Protein AF-A0A6H2A4K7-F1 (afdb_monomer)

pLDDT: mean 78.99, std 12.8, range [47.25, 91.75]

Solvent-accessible surface area (backbone atoms only — not comparable to full-atom values): 3415 Å² total; per-residue (Å²): 138,84,57,68,66,60,53,26,53,51,27,41,51,51,14,50,51,28,50,55,53,62,73,42,84,87,58,52,72,70,55,39,52,52,31,48,54,49,19,52,54,26,38,51,54,16,53,52,56,71,68,36,92,50,66,45,78,80,72,76,105

Nearest PDB structures (foldseek):
  9dm1-assembly1_P  TM=7.937E-01  e=1.711E+00  Mycolicibacterium smegmatis MC2 155
  3d36-assembly1_B  TM=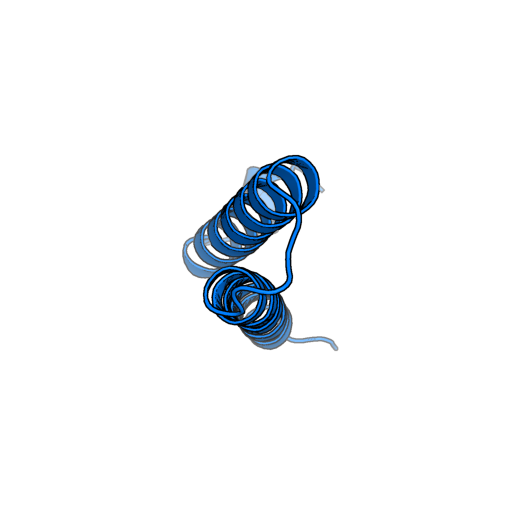8.249E-01  e=2.753E+00  Geobacillus stearothermophilus 10
  3d36-assembly1_A  TM=8.186E-01  e=8.031E+00  Geobacillus stearothermophilus 10

Radius of gyration: 13.92 Å; Cα contacts (8 Å, |Δi|>4): 44; chains: 1; bounding box: 35×20×37 Å

Mean predicted aligned error: 7.79 Å

Structure (mmCIF, N/CA/C/O backbone):
data_AF-A0A6H2A4K7-F1
#
_entry.id   AF-A0A6H2A4K7-F1
#
loop_
_atom_site.group_PDB
_atom_site.id
_atom_site.type_symbol
_atom_site.label_atom_id
_atom_site.label_alt_id
_atom_site.label_comp_id
_atom_site.label_asym_id
_atom_site.label_entity_id
_atom_site.label_seq_id
_atom_site.pdbx_PDB_ins_code
_atom_site.Cartn_x
_atom_site.Cartn_y
_atom_site.Cartn_z
_atom_site.occupancy
_atom_site.B_iso_or_equiv
_atom_site.auth_seq_id
_atom_site.auth_comp_id
_atom_site.auth_asym_id
_atom_site.auth_atom_id
_atom_site.pdbx_PDB_model_num
ATOM 1 N N . MET A 1 1 ? 26.014 -0.431 -5.830 1.00 47.25 1 MET A N 1
ATOM 2 C CA . MET A 1 1 ? 24.914 -0.447 -6.814 1.00 47.25 1 MET A CA 1
ATOM 3 C C . MET A 1 1 ? 23.699 -1.045 -6.115 1.00 47.25 1 MET A C 1
ATOM 5 O O . MET A 1 1 ? 23.812 -2.161 -5.629 1.00 47.25 1 MET A O 1
ATOM 9 N N . MET A 1 2 ? 22.622 -0.280 -5.908 1.00 54.38 2 MET A N 1
ATOM 10 C CA . MET A 1 2 ? 21.387 -0.782 -5.285 1.00 54.38 2 MET A CA 1
ATOM 11 C C . MET A 1 2 ? 20.449 -1.184 -6.425 1.00 54.38 2 MET A C 1
ATOM 13 O O . MET A 1 2 ? 20.109 -0.344 -7.252 1.00 54.38 2 MET A O 1
ATOM 17 N N . GLU A 1 3 ? 20.132 -2.473 -6.539 1.00 77.50 3 GLU A N 1
ATOM 18 C CA . GLU A 1 3 ? 19.313 -2.989 -7.638 1.00 77.50 3 GLU A CA 1
ATOM 19 C C . GLU A 1 3 ? 17.863 -2.536 -7.463 1.00 77.50 3 GLU A C 1
ATOM 21 O O . GLU A 1 3 ? 17.296 -2.692 -6.383 1.00 77.50 3 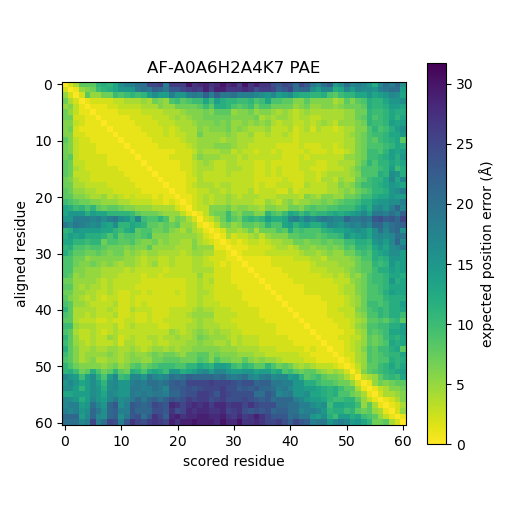GLU A O 1
ATOM 26 N N . LEU A 1 4 ? 17.256 -1.999 -8.523 1.00 73.44 4 LEU A N 1
ATOM 27 C CA . LEU A 1 4 ? 15.865 -1.527 -8.540 1.00 73.44 4 LEU A CA 1
ATOM 28 C C . LEU A 1 4 ? 14.892 -2.557 -7.941 1.00 73.44 4 LEU A C 1
ATOM 30 O O . LEU A 1 4 ? 13.995 -2.21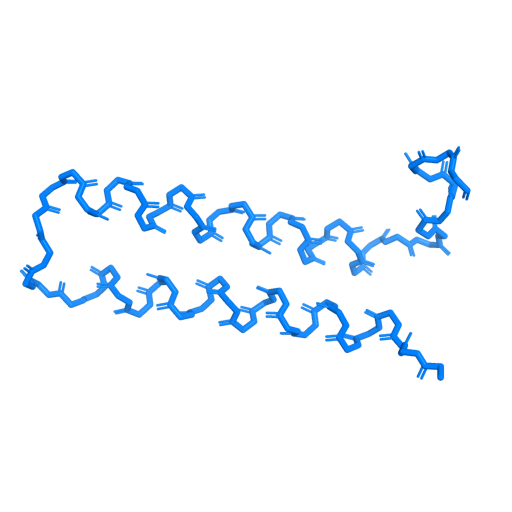8 -7.174 1.00 73.44 4 LEU A O 1
ATOM 34 N N . LYS A 1 5 ? 15.160 -3.836 -8.216 1.00 77.56 5 LYS A N 1
ATOM 35 C CA . LYS A 1 5 ? 14.444 -4.989 -7.674 1.00 77.56 5 LYS A CA 1
ATOM 36 C C . LYS A 1 5 ? 14.395 -4.997 -6.142 1.00 77.56 5 LYS A C 1
ATOM 38 O O . LYS A 1 5 ? 13.333 -5.207 -5.566 1.00 77.56 5 LYS A O 1
ATOM 43 N N . LYS A 1 6 ? 15.512 -4.680 -5.481 1.00 83.00 6 LYS A N 1
ATOM 44 C CA . LYS A 1 6 ? 15.594 -4.592 -4.017 1.00 83.00 6 LYS A CA 1
ATOM 45 C C . LYS A 1 6 ? 14.755 -3.433 -3.470 1.00 83.00 6 LYS A C 1
ATOM 47 O O . LYS A 1 6 ? 14.194 -3.548 -2.385 1.00 83.00 6 LYS A O 1
ATOM 52 N N . CYS A 1 7 ? 14.634 -2.329 -4.212 1.00 81.50 7 CYS A N 1
ATOM 53 C CA . CYS A 1 7 ? 13.713 -1.248 -3.851 1.00 81.50 7 CYS A CA 1
ATOM 54 C C . CYS A 1 7 ? 12.249 -1.696 -3.953 1.00 81.50 7 CYS A C 1
ATOM 56 O O . CYS A 1 7 ? 11.508 -1.480 -2.997 1.00 81.50 7 CYS A O 1
ATOM 58 N N . CYS A 1 8 ? 11.846 -2.377 -5.034 1.00 83.56 8 CYS A N 1
ATOM 59 C CA . CYS A 1 8 ? 10.485 -2.915 -5.165 1.00 83.56 8 CYS A CA 1
ATOM 60 C C . CYS A 1 8 ? 10.137 -3.875 -4.021 1.00 83.56 8 CYS A C 1
ATOM 62 O O . CYS A 1 8 ? 9.072 -3.752 -3.413 1.00 83.56 8 CYS A O 1
ATOM 64 N N . GLU A 1 9 ? 11.052 -4.796 -3.702 1.00 86.31 9 GLU A N 1
ATOM 65 C CA . GLU A 1 9 ? 10.901 -5.781 -2.626 1.00 86.31 9 GLU A CA 1
ATOM 66 C C . GLU A 1 9 ? 10.767 -5.109 -1.252 1.00 86.31 9 GLU A C 1
ATOM 68 O O . GLU A 1 9 ? 9.885 -5.465 -0.471 1.00 86.31 9 GLU A O 1
ATOM 73 N N . ASN A 1 10 ? 11.582 -4.087 -0.970 1.00 88.06 10 ASN A N 1
ATOM 74 C CA . ASN A 1 10 ? 11.489 -3.323 0.275 1.00 88.06 10 ASN A CA 1
ATOM 75 C C . ASN A 1 10 ? 10.155 -2.569 0.395 1.00 88.06 10 ASN A C 1
ATOM 77 O O . ASN A 1 10 ? 9.567 -2.523 1.475 1.00 88.06 10 ASN A O 1
ATOM 81 N N . MET A 1 11 ? 9.657 -1.987 -0.701 1.00 87.88 11 MET A N 1
ATOM 82 C CA . MET A 1 11 ? 8.370 -1.285 -0.707 1.00 87.88 11 MET A CA 1
ATOM 83 C C . MET A 1 11 ? 7.197 -2.250 -0.506 1.00 87.88 11 MET A C 1
ATOM 85 O O . MET A 1 11 ? 6.319 -1.979 0.312 1.00 87.88 11 MET A O 1
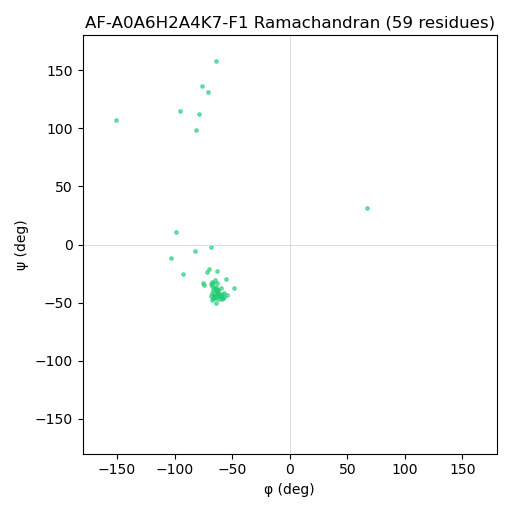ATOM 89 N N . ALA A 1 12 ? 7.230 -3.420 -1.150 1.00 87.56 12 ALA A N 1
ATOM 90 C CA . ALA A 1 12 ? 6.239 -4.473 -0.934 1.00 87.56 12 ALA A CA 1
ATOM 91 C C . ALA A 1 12 ? 6.256 -4.983 0.520 1.00 87.56 12 ALA A C 1
ATOM 93 O O . ALA A 1 12 ? 5.203 -5.165 1.133 1.00 87.56 12 ALA A O 1
ATOM 94 N N . ALA A 1 13 ? 7.446 -5.156 1.108 1.00 89.81 13 ALA A N 1
ATOM 95 C CA . ALA A 1 13 ? 7.593 -5.562 2.504 1.00 89.81 13 ALA A CA 1
ATOM 96 C C . ALA A 1 13 ? 7.023 -4.519 3.483 1.00 89.81 13 ALA A C 1
ATOM 98 O O . ALA A 1 13 ? 6.368 -4.886 4.462 1.00 89.81 13 ALA A O 1
ATOM 99 N N . ASN A 1 14 ? 7.211 -3.225 3.202 1.00 89.25 14 ASN A N 1
ATOM 100 C CA . ASN A 1 14 ? 6.617 -2.142 3.989 1.00 89.25 14 ASN A CA 1
ATOM 101 C C . ASN A 1 14 ? 5.087 -2.132 3.884 1.00 89.25 14 ASN A C 1
ATOM 103 O O . ASN A 1 14 ? 4.411 -2.017 4.909 1.00 89.25 14 ASN A O 1
ATOM 107 N N . ALA A 1 15 ? 4.528 -2.301 2.681 1.00 89.31 15 ALA A N 1
ATOM 108 C CA . ALA A 1 15 ? 3.081 -2.404 2.492 1.00 89.31 15 ALA A CA 1
ATOM 109 C C . ALA A 1 15 ? 2.490 -3.557 3.322 1.00 89.31 15 ALA A C 1
ATOM 111 O O . ALA A 1 15 ? 1.504 -3.385 4.041 1.00 89.31 15 ALA A O 1
ATOM 112 N N . GLU A 1 16 ? 3.146 -4.717 3.291 1.00 91.75 16 GLU A N 1
ATOM 113 C CA . GLU A 1 16 ? 2.730 -5.903 4.036 1.00 91.75 16 GLU A CA 1
ATOM 114 C C . GLU A 1 16 ? 2.823 -5.717 5.559 1.00 91.75 16 GLU A C 1
ATOM 116 O O . GLU A 1 16 ? 1.946 -6.162 6.301 1.00 91.75 16 GLU A O 1
ATOM 121 N N . MET A 1 17 ? 3.844 -5.012 6.051 1.00 91.56 17 MET A N 1
ATOM 122 C CA . MET A 1 17 ? 3.956 -4.665 7.470 1.00 91.56 17 MET A CA 1
ATOM 123 C C . MET A 1 17 ? 2.750 -3.840 7.944 1.00 91.56 17 MET A C 1
ATOM 125 O O . MET A 1 17 ? 2.153 -4.167 8.973 1.00 91.56 17 MET A O 1
ATOM 129 N N . TYR A 1 18 ? 2.347 -2.814 7.187 1.00 87.88 18 TYR A N 1
ATOM 130 C CA . TYR A 1 18 ? 1.170 -2.009 7.525 1.00 87.88 18 TYR A CA 1
ATOM 131 C C . TYR A 1 18 ? -0.139 -2.803 7.409 1.00 87.88 18 TYR A C 1
ATOM 133 O O . TYR A 1 18 ? -1.019 -2.645 8.258 1.00 87.88 18 TYR A O 1
ATOM 141 N N . ARG A 1 19 ? -0.261 -3.726 6.444 1.00 87.62 19 ARG A N 1
ATOM 142 C CA . ARG A 1 19 ? -1.411 -4.649 6.366 1.00 87.62 19 ARG A CA 1
ATOM 143 C C . ARG A 1 19 ? -1.508 -5.562 7.585 1.00 87.62 19 ARG A C 1
ATOM 145 O O . ARG A 1 19 ? -2.593 -5.733 8.134 1.00 87.62 19 ARG A O 1
ATOM 152 N N . LYS A 1 20 ? -0.386 -6.095 8.071 1.00 88.75 20 LYS A N 1
ATOM 153 C CA . LYS A 1 20 ? -0.360 -6.890 9.311 1.00 88.75 20 LYS A CA 1
ATOM 154 C C . LYS A 1 20 ? -0.741 -6.063 10.536 1.00 88.75 20 LYS A C 1
ATOM 156 O O . LYS A 1 20 ? -1.431 -6.573 11.414 1.00 88.75 20 LYS A O 1
ATOM 161 N N . MET A 1 21 ? -0.345 -4.790 10.585 1.00 86.12 21 MET A N 1
ATOM 162 C CA . MET A 1 21 ? -0.777 -3.876 11.646 1.00 86.12 21 MET A CA 1
ATOM 163 C C . MET A 1 21 ? -2.295 -3.668 11.635 1.00 86.12 21 MET A C 1
ATOM 165 O O . MET A 1 21 ? -2.894 -3.678 12.705 1.00 86.12 21 MET A O 1
ATOM 169 N N . LEU A 1 22 ? -2.932 -3.573 10.461 1.00 82.44 22 LEU A N 1
ATOM 170 C CA . LEU A 1 22 ? -4.394 -3.448 10.341 1.00 82.44 22 LEU A CA 1
ATOM 171 C C . LEU A 1 22 ? -5.167 -4.654 10.880 1.00 82.44 22 LEU A C 1
ATOM 173 O O . LEU A 1 22 ? -6.262 -4.483 11.410 1.00 82.44 22 LEU A O 1
ATOM 177 N N . ILE A 1 23 ? -4.608 -5.859 10.755 1.00 82.19 23 ILE A N 1
ATOM 178 C CA . ILE A 1 23 ? -5.208 -7.090 11.292 1.00 82.19 23 ILE A CA 1
ATOM 179 C C . ILE A 1 23 ? -5.138 -7.103 12.832 1.00 82.19 23 ILE A C 1
ATOM 181 O O . ILE A 1 23 ? -5.914 -7.794 13.493 1.00 82.19 23 ILE A O 1
ATOM 185 N N . ASN A 1 24 ? -4.239 -6.315 13.429 1.00 78.38 24 ASN A N 1
ATOM 186 C CA . ASN A 1 24 ? -4.102 -6.225 14.873 1.00 78.38 24 ASN A CA 1
ATOM 187 C C . ASN A 1 24 ? -5.193 -5.315 15.473 1.00 78.38 24 ASN A C 1
ATOM 189 O O . ASN A 1 24 ? -5.213 -4.098 15.279 1.00 78.38 24 ASN A O 1
ATOM 193 N N . ASN A 1 25 ? -6.115 -5.913 16.234 1.00 65.19 25 ASN A N 1
ATOM 194 C CA . ASN A 1 25 ? -7.328 -5.256 16.742 1.00 65.19 25 ASN A CA 1
ATOM 195 C C . ASN A 1 25 ? -7.091 -4.164 17.803 1.00 65.19 25 ASN A C 1
ATOM 197 O O . ASN A 1 25 ? -8.049 -3.526 18.233 1.00 65.19 25 ASN A O 1
ATOM 201 N N . SER A 1 26 ? -5.844 -3.921 18.209 1.00 80.50 26 SER A N 1
ATOM 202 C CA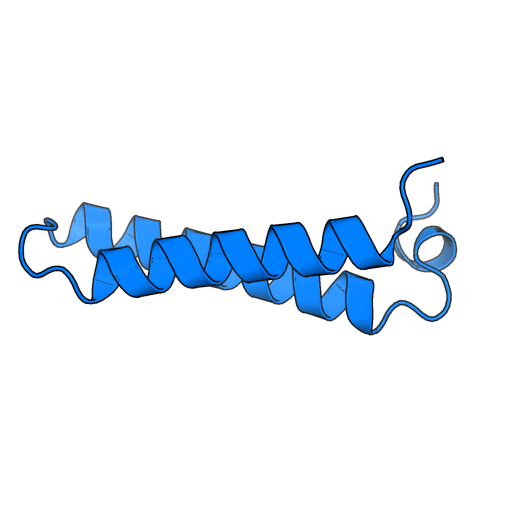 . SER A 1 26 ? -5.464 -2.896 19.188 1.00 80.50 26 SER A CA 1
ATOM 203 C C . SER A 1 26 ? -5.332 -1.480 18.611 1.00 80.50 26 SER A C 1
ATOM 205 O O . SER A 1 26 ? -5.124 -0.534 19.370 1.00 80.50 26 SER A O 1
ATOM 207 N N . LEU A 1 27 ? -5.444 -1.305 17.290 1.00 79.62 27 LEU A N 1
ATOM 208 C CA . LEU A 1 27 ? -5.379 0.013 16.658 1.00 79.62 27 LEU A CA 1
ATOM 209 C C . LEU A 1 27 ? -6.674 0.813 16.854 1.00 79.62 27 LEU A C 1
ATOM 211 O O . LEU A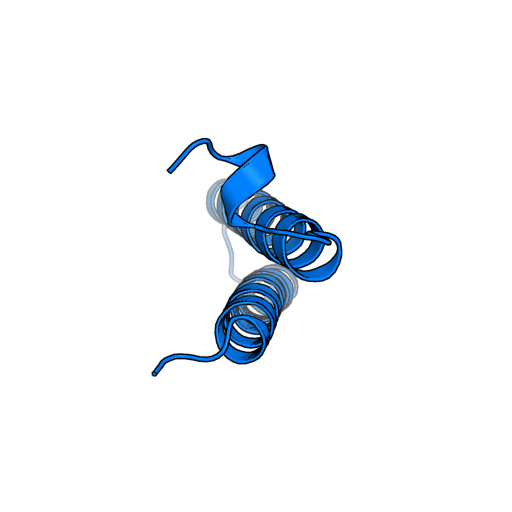 1 27 ? -7.772 0.296 16.645 1.00 79.62 27 LEU A O 1
ATOM 215 N N . SER A 1 28 ? -6.525 2.102 17.170 1.00 85.19 28 SER A N 1
ATOM 216 C CA . SER A 1 28 ? -7.621 3.076 17.083 1.00 85.19 28 SER A CA 1
ATOM 21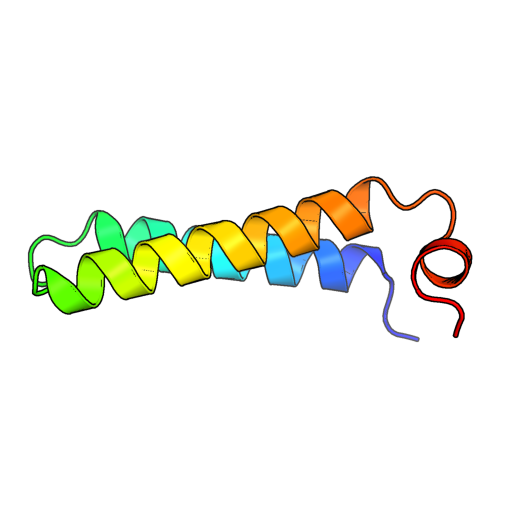7 C C . SER A 1 28 ? -8.092 3.249 15.632 1.00 85.19 28 SER A C 1
ATOM 219 O O . SER A 1 28 ? -7.321 3.011 14.698 1.00 85.19 28 SER A O 1
ATOM 221 N N . ASP A 1 29 ? -9.323 3.717 15.417 1.00 83.81 29 ASP A N 1
ATOM 222 C CA . ASP A 1 29 ? -9.858 3.922 14.061 1.00 83.81 29 ASP A CA 1
ATOM 223 C C . ASP A 1 29 ? -9.028 4.915 13.234 1.00 83.81 29 ASP A C 1
ATOM 225 O O . ASP A 1 29 ? -8.777 4.673 12.053 1.00 83.81 29 ASP A O 1
ATOM 229 N N . TYR A 1 30 ? -8.508 5.976 13.861 1.00 84.50 30 TYR A N 1
ATOM 230 C CA . TYR A 1 30 ? -7.586 6.910 13.207 1.00 84.50 30 TYR A CA 1
ATOM 231 C C . TYR A 1 30 ? -6.299 6.204 12.755 1.00 84.50 30 TYR A C 1
ATOM 233 O O . TYR A 1 30 ? -5.883 6.323 11.603 1.00 84.50 30 TYR A O 1
ATOM 241 N N . SER A 1 31 ? -5.703 5.394 13.636 1.00 86.81 31 SER A N 1
ATOM 242 C CA . SER A 1 31 ? -4.485 4.638 13.327 1.00 86.81 31 SER A CA 1
ATOM 243 C C . SER A 1 31 ? -4.709 3.590 12.234 1.00 86.81 31 SER A C 1
ATOM 245 O O . SER A 1 31 ? -3.793 3.314 11.461 1.00 86.81 31 SER A O 1
ATOM 247 N N . ARG A 1 32 ? -5.918 3.022 12.127 1.00 84.69 32 ARG A N 1
ATOM 248 C CA . ARG A 1 32 ? -6.291 2.115 11.032 1.00 84.69 32 ARG A CA 1
ATOM 249 C C . ARG A 1 32 ? -6.375 2.849 9.697 1.00 84.69 32 ARG A C 1
ATOM 251 O O . ARG A 1 32 ? -5.838 2.357 8.711 1.00 84.69 32 ARG A O 1
ATOM 258 N N . ILE A 1 33 ? -6.994 4.028 9.653 1.00 88.12 33 ILE A N 1
ATOM 259 C CA . ILE A 1 33 ? -7.051 4.843 8.429 1.00 88.12 33 ILE A CA 1
ATOM 260 C C . ILE A 1 33 ? -5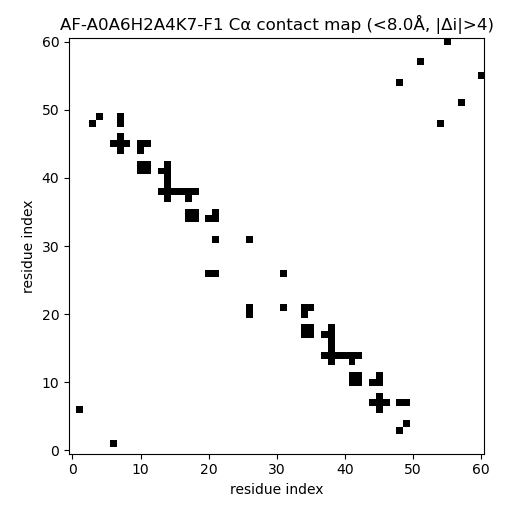.633 5.196 7.964 1.00 88.12 33 ILE A C 1
ATOM 262 O O . ILE A 1 33 ? -5.306 5.012 6.793 1.00 88.12 33 ILE A O 1
ATOM 266 N N . GLU A 1 34 ? -4.767 5.620 8.886 1.00 88.62 34 GLU A N 1
ATOM 267 C CA . GLU A 1 34 ? -3.376 5.958 8.577 1.00 88.62 34 GLU A CA 1
ATOM 268 C C . GLU A 1 34 ? -2.564 4.736 8.112 1.00 88.62 34 GLU A C 1
ATOM 270 O O . GLU A 1 34 ? -1.839 4.817 7.121 1.00 88.62 34 GLU A O 1
ATOM 275 N N . CYS A 1 35 ? -2.699 3.584 8.781 1.00 88.00 35 CYS A N 1
ATOM 276 C CA . CYS A 1 35 ? -2.016 2.351 8.371 1.00 88.00 35 CYS A CA 1
ATOM 277 C C . CYS A 1 35 ? -2.488 1.868 6.998 1.00 88.00 35 CYS A C 1
ATOM 279 O O . CYS A 1 35 ? -1.666 1.420 6.203 1.00 88.00 35 CYS A O 1
ATOM 281 N N . LYS A 1 36 ? -3.785 1.991 6.694 1.00 89.44 36 LYS A N 1
ATOM 282 C CA . LYS A 1 36 ? -4.330 1.660 5.375 1.00 89.44 36 LYS A CA 1
ATOM 283 C C . LYS A 1 36 ? -3.765 2.576 4.296 1.00 89.44 36 LYS A C 1
ATOM 285 O O . LYS A 1 36 ? -3.211 2.076 3.328 1.00 89.44 36 LYS A O 1
ATOM 290 N N . ALA A 1 37 ? -3.807 3.891 4.510 1.00 90.69 37 ALA A N 1
ATOM 291 C CA . ALA A 1 37 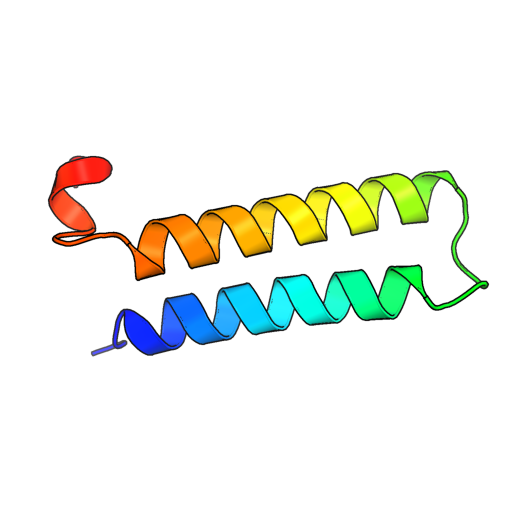? -3.247 4.853 3.566 1.00 90.69 37 ALA A CA 1
ATOM 292 C C . ALA A 1 37 ? -1.754 4.592 3.299 1.00 90.69 37 ALA A C 1
ATOM 294 O O . ALA A 1 37 ? -1.313 4.612 2.154 1.00 90.69 37 ALA A O 1
ATOM 295 N N . LYS A 1 38 ? -0.974 4.279 4.343 1.00 89.62 38 LYS A N 1
ATOM 296 C CA . LYS A 1 38 ? 0.443 3.922 4.188 1.00 89.62 38 LYS A CA 1
ATOM 297 C C . LYS A 1 38 ? 0.630 2.610 3.429 1.00 89.62 38 LYS A C 1
ATOM 299 O O . LYS A 1 38 ? 1.491 2.552 2.558 1.00 89.62 38 LYS A O 1
ATOM 304 N N . ALA A 1 39 ? -0.154 1.575 3.731 1.00 90.69 39 ALA A N 1
ATOM 305 C CA . ALA A 1 39 ? -0.094 0.307 3.005 1.00 90.69 39 ALA A CA 1
ATOM 306 C C . ALA A 1 39 ? -0.376 0.493 1.506 1.00 90.69 39 ALA A C 1
ATOM 308 O O . ALA A 1 39 ? 0.339 -0.073 0.681 1.00 90.69 39 ALA A O 1
ATOM 309 N N . ASP A 1 40 ? -1.375 1.311 1.174 1.00 90.38 40 ASP A N 1
ATOM 310 C CA . ASP A 1 40 ? -1.780 1.587 -0.204 1.00 90.38 40 ASP A CA 1
ATOM 311 C C . ASP A 1 40 ? -0.673 2.338 -0.965 1.00 90.38 40 ASP A C 1
ATOM 313 O O . ASP A 1 40 ? -0.273 1.901 -2.041 1.00 90.38 40 ASP A O 1
ATOM 317 N N . VAL A 1 41 ? -0.083 3.382 -0.366 1.00 90.19 41 VAL A N 1
ATOM 318 C CA . VAL A 1 41 ? 1.029 4.143 -0.973 1.00 90.19 41 VAL A CA 1
ATOM 319 C C . VAL A 1 41 ? 2.260 3.267 -1.221 1.00 90.19 41 VAL A C 1
ATOM 321 O O . VAL A 1 41 ? 2.877 3.345 -2.282 1.00 90.19 41 VAL A O 1
ATOM 324 N N . TRP A 1 42 ? 2.640 2.419 -0.259 1.00 88.88 42 TRP A N 1
ATOM 325 C CA . TRP A 1 42 ? 3.799 1.535 -0.424 1.00 88.88 42 TRP A CA 1
ATOM 326 C C . TRP A 1 42 ? 3.564 0.448 -1.476 1.00 88.88 42 TRP A C 1
ATOM 328 O O . TRP A 1 42 ? 4.503 0.080 -2.184 1.00 88.88 42 TRP A O 1
ATOM 338 N N . GLN A 1 43 ? 2.329 -0.045 -1.601 1.00 87.81 43 GLN A N 1
ATOM 339 C CA . GLN A 1 43 ? 1.969 -0.985 -2.658 1.00 87.81 43 GLN A CA 1
ATOM 340 C C . GLN A 1 43 ? 2.014 -0.307 -4.028 1.00 87.81 43 GLN A C 1
ATOM 342 O O . GLN A 1 43 ? 2.652 -0.836 -4.931 1.00 87.81 43 GLN A O 1
ATOM 347 N N . GLU A 1 44 ? 1.416 0.877 -4.167 1.00 87.81 44 GLU A N 1
ATOM 348 C CA . GLU A 1 44 ? 1.417 1.632 -5.422 1.00 87.81 44 GLU A CA 1
ATOM 349 C C . GLU A 1 44 ? 2.847 1.964 -5.870 1.00 87.81 44 GLU A C 1
ATOM 351 O O . GLU A 1 44 ? 3.200 1.743 -7.025 1.00 87.81 44 GLU A O 1
ATOM 356 N N . ALA A 1 45 ? 3.716 2.389 -4.950 1.00 84.12 45 ALA A N 1
ATOM 357 C CA . ALA A 1 45 ? 5.124 2.637 -5.253 1.00 84.12 45 ALA A CA 1
ATOM 358 C C . ALA A 1 45 ? 5.871 1.363 -5.699 1.00 84.12 45 ALA A C 1
ATOM 360 O O . ALA A 1 45 ? 6.686 1.415 -6.624 1.00 84.12 45 ALA A O 1
ATOM 361 N N . SER A 1 46 ? 5.577 0.214 -5.077 1.00 85.06 46 SER A N 1
ATOM 362 C CA . SER A 1 46 ? 6.131 -1.082 -5.489 1.00 85.06 46 SER A CA 1
ATOM 363 C C . SER A 1 46 ? 5.657 -1.471 -6.892 1.00 85.06 46 SER A C 1
ATOM 365 O O . SER A 1 46 ? 6.479 -1.822 -7.737 1.00 85.06 46 SER A O 1
ATOM 367 N N . ASP A 1 47 ? 4.361 -1.327 -7.171 1.00 83.38 47 ASP A N 1
ATOM 368 C CA . ASP A 1 47 ? 3.751 -1.666 -8.458 1.00 83.38 47 ASP A CA 1
ATOM 369 C C . ASP A 1 47 ? 4.255 -0.745 -9.578 1.00 83.38 47 ASP A C 1
ATOM 371 O O . ASP A 1 47 ? 4.534 -1.201 -10.689 1.00 83.38 47 ASP A O 1
ATOM 375 N N . MET A 1 48 ? 4.427 0.548 -9.291 1.00 81.12 48 MET A N 1
ATOM 376 C CA . MET A 1 48 ? 4.986 1.518 -10.232 1.00 81.12 48 MET A CA 1
ATOM 377 C C . MET A 1 48 ? 6.432 1.189 -10.599 1.00 81.12 48 MET A C 1
ATOM 379 O O . MET A 1 48 ? 6.785 1.281 -11.772 1.00 81.12 48 MET A O 1
ATOM 383 N N . LEU A 1 49 ? 7.263 0.792 -9.630 1.00 77.50 49 LEU A N 1
ATOM 384 C CA . LEU A 1 49 ? 8.651 0.405 -9.891 1.00 77.50 49 LEU A CA 1
ATOM 385 C C . LEU A 1 49 ? 8.760 -0.973 -10.555 1.00 77.50 49 LEU A C 1
ATOM 387 O O . LEU A 1 49 ? 9.632 -1.171 -11.395 1.00 77.50 49 LEU A O 1
ATOM 391 N N . ALA A 1 50 ? 7.884 -1.918 -10.207 1.00 76.12 50 ALA A N 1
ATOM 392 C CA . ALA A 1 50 ? 7.859 -3.252 -10.802 1.00 76.12 50 ALA A CA 1
ATOM 393 C C . ALA A 1 50 ? 7.443 -3.231 -12.282 1.00 76.12 50 ALA A C 1
ATOM 395 O O . ALA A 1 50 ? 7.935 -4.042 -13.060 1.00 76.12 50 ALA A O 1
ATOM 396 N N . ASN A 1 51 ? 6.571 -2.293 -12.667 1.00 71.44 51 ASN A N 1
ATOM 397 C CA . ASN A 1 51 ? 6.114 -2.097 -14.048 1.00 71.44 51 ASN A CA 1
ATOM 398 C C . ASN A 1 51 ? 6.853 -0.961 -14.777 1.00 71.44 51 ASN A C 1
ATOM 400 O O . ASN A 1 51 ? 6.413 -0.510 -15.837 1.00 71.44 51 ASN A O 1
ATOM 404 N N . ALA A 1 52 ? 7.940 -0.441 -14.206 1.00 67.81 52 ALA A N 1
ATOM 405 C CA . ALA A 1 52 ? 8.756 0.552 -14.879 1.00 67.81 52 ALA A CA 1
ATOM 406 C C . ALA A 1 52 ? 9.719 -0.147 -15.851 1.00 67.81 52 ALA A C 1
ATOM 408 O O . ALA A 1 52 ? 10.790 -0.588 -15.443 1.00 67.81 52 ALA A O 1
ATOM 409 N N . ASP A 1 53 ? 9.361 -0.193 -17.142 1.00 57.78 53 ASP A N 1
ATOM 410 C CA . ASP A 1 53 ? 10.276 -0.607 -18.228 1.00 57.78 53 ASP A CA 1
ATOM 411 C C . ASP A 1 53 ? 11.560 0.241 -18.238 1.00 57.78 53 ASP A C 1
ATOM 413 O O . ASP A 1 53 ? 12.639 -0.236 -18.589 1.00 57.78 53 ASP A O 1
ATOM 417 N N . ASN A 1 54 ? 11.452 1.494 -17.784 1.00 58.72 54 ASN A N 1
ATOM 418 C CA . ASN A 1 54 ? 12.573 2.350 -17.437 1.00 58.72 54 ASN A CA 1
ATOM 419 C C . ASN A 1 54 ? 12.139 3.345 -16.336 1.00 58.72 54 ASN A C 1
ATOM 421 O O . ASN A 1 54 ? 11.370 4.270 -16.608 1.00 58.72 54 ASN A O 1
ATOM 425 N N . PRO A 1 55 ? 12.575 3.178 -15.076 1.00 56.78 55 PRO A N 1
ATOM 426 C CA . PRO A 1 55 ? 12.159 4.040 -13.963 1.00 56.78 55 PRO A CA 1
ATOM 427 C C . PRO A 1 55 ? 12.593 5.500 -14.150 1.00 56.78 55 PRO A C 1
ATOM 429 O O . PRO A 1 55 ? 11.955 6.395 -13.611 1.00 56.78 55 PRO A O 1
ATOM 432 N N . TRP A 1 56 ? 13.617 5.758 -14.961 1.00 58.50 56 TRP A N 1
ATOM 433 C CA . TRP A 1 56 ? 14.112 7.105 -15.250 1.00 58.50 56 TRP A CA 1
ATOM 434 C C . TRP A 1 56 ? 13.195 7.873 -16.227 1.00 58.50 56 TRP A C 1
ATOM 436 O O . TRP A 1 56 ? 12.969 9.069 -16.051 1.00 58.50 56 TRP A O 1
ATOM 446 N N . ASP A 1 57 ? 12.542 7.181 -17.173 1.00 58.16 57 ASP A N 1
ATOM 447 C CA . ASP A 1 57 ? 11.686 7.810 -18.201 1.00 58.16 57 ASP A CA 1
ATOM 448 C C . ASP A 1 57 ? 10.357 8.348 -17.651 1.00 58.16 57 ASP A C 1
ATOM 450 O O . ASP A 1 57 ? 9.752 9.249 -18.232 1.00 58.16 57 ASP A O 1
ATOM 454 N N . ARG A 1 58 ? 9.879 7.806 -16.524 1.00 52.53 58 ARG A N 1
ATOM 455 C CA . ARG A 1 58 ? 8.579 8.179 -15.941 1.00 52.53 58 ARG A CA 1
ATOM 456 C C . ARG A 1 58 ? 8.677 9.303 -14.906 1.00 52.53 58 ARG A C 1
ATOM 458 O O . ARG A 1 58 ? 7.698 10.018 -14.705 1.00 52.53 58 ARG A O 1
ATOM 465 N N . PHE A 1 59 ? 9.841 9.463 -14.271 1.00 56.19 59 PHE A N 1
ATOM 466 C CA . PHE A 1 59 ? 10.107 10.507 -13.273 1.00 56.19 59 PHE A CA 1
ATOM 467 C C . PHE A 1 59 ? 10.941 11.680 -13.821 1.00 56.19 59 PHE A C 1
ATOM 469 O O . PHE A 1 59 ? 10.989 12.726 -13.177 1.00 56.19 59 PHE A O 1
ATOM 476 N N . GLY A 1 60 ? 11.535 11.549 -15.016 1.00 48.31 60 GLY A N 1
ATOM 477 C CA . GLY A 1 60 ? 12.253 12.635 -15.691 1.00 48.31 60 GLY A CA 1
ATOM 478 C C . GLY A 1 60 ? 13.539 13.075 -14.982 1.00 48.31 60 GLY A C 1
ATOM 479 O O . GLY A 1 60 ? 13.871 14.260 -15.038 1.00 48.31 60 GLY A O 1
ATOM 480 N N . TRP A 1 61 ? 14.224 12.150 -14.299 1.00 51.50 61 TRP A N 1
ATOM 481 C CA . TRP A 1 61 ? 15.537 12.349 -13.666 1.00 51.50 61 TRP A CA 1
ATOM 482 C C . TRP A 1 61 ? 16.610 11.511 -14.350 1.00 51.50 61 TRP A C 1
ATOM 484 O O . TRP A 1 61 ? 16.315 10.337 -14.663 1.00 51.50 61 TRP A O 1
#

Sequence (61 aa):
MMELKKCCENMAANAEMYRKMLINNSLSDYSRIECKAKADVWQEASDMLANADNPWDRFGW

Foldseek 3Di:
DDDLLVLLVVLQVQLVVLVVVLVPPPDDPVSNVVSNVSSVVSNVVSVCSVPCPPPCVVVVD

Secondary structure (DSSP, 8-state):
---HHHHHHHHHHHHHHHHHHHHSTTS-HHHHHHHHHHHHHHHHHHHHHHT-SSHHHHHT-

Organism: NCBI:txid1070528